Protein AF-A0A3E4WSF4-F1 (afdb_monomer_lite)

Organism: NCBI:txid39491

Sequence (122 aa):
MSDDYKTEPIDFYFEFKKSSTCSLAELVKNEHRYICNDGYIKEHSIDDLSECIVVHNRKQALKIFANINRIFDDYLSKAGLEGIEYYRQYFEISVRRDGIPQVFLSYSWTSKEYLMKEEPLL

Radius of gyration: 19.07 Å; chains: 1; bounding box: 50×47×43 Å

Foldseek 3Di:
DDPPPPFDQKKKWKWKDFQDPDDPVVVVVCWIWTQFPVRDTDTDHPVDCPRHDIDRDPVVSVVVQVVVVVVVCVVCVVVVNNPPPCVVNGIDIDIDIDTDDPVPVVDDPPDDDPDDDDDDDD

Structure (mmCIF, N/CA/C/O backbone):
data_AF-A0A3E4WSF4-F1
#
_entry.id   AF-A0A3E4WSF4-F1
#
loop_
_atom_site.group_PDB
_atom_site.id
_atom_site.type_symbol
_ato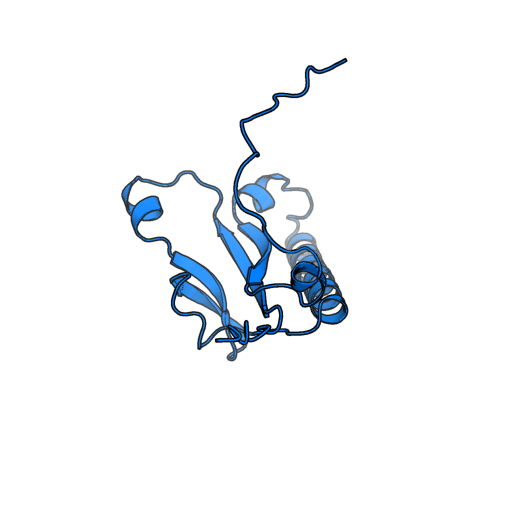m_site.label_atom_id
_atom_site.label_alt_id
_atom_site.label_comp_id
_atom_site.label_asym_id
_atom_site.label_entity_id
_atom_site.label_seq_id
_atom_site.pdbx_PDB_ins_code
_atom_site.Cartn_x
_atom_site.Cartn_y
_atom_site.Cartn_z
_atom_site.occupancy
_atom_site.B_iso_or_equiv
_atom_site.auth_seq_id
_atom_site.auth_comp_id
_atom_site.auth_asym_id
_atom_site.auth_atom_id
_atom_site.pdbx_PDB_model_num
ATOM 1 N N . MET A 1 1 ? 30.309 4.272 -28.134 1.00 38.12 1 MET A N 1
ATOM 2 C CA . MET A 1 1 ? 29.820 3.458 -27.008 1.00 38.12 1 MET A CA 1
ATOM 3 C C . MET A 1 1 ? 28.348 3.782 -26.899 1.00 38.12 1 MET A C 1
ATOM 5 O O . MET A 1 1 ? 28.029 4.931 -26.635 1.00 38.12 1 MET A O 1
ATOM 9 N N . SER A 1 2 ? 27.483 2.861 -27.320 1.00 41.62 2 SER A N 1
ATOM 10 C CA . SER A 1 2 ? 26.040 2.997 -27.140 1.00 41.62 2 SER A CA 1
ATOM 11 C C . SER A 1 2 ? 25.759 2.696 -25.677 1.00 41.62 2 SER A C 1
ATOM 13 O O . SER A 1 2 ? 25.933 1.554 -25.252 1.00 41.62 2 SER A O 1
ATOM 15 N N . ASP A 1 3 ? 25.400 3.716 -24.906 1.00 45.62 3 ASP A N 1
ATOM 16 C CA . ASP A 1 3 ? 24.782 3.482 -23.610 1.00 45.62 3 ASP A CA 1
ATOM 17 C C . ASP A 1 3 ? 23.441 2.799 -23.895 1.00 45.62 3 ASP A C 1
ATOM 19 O O . ASP A 1 3 ? 22.465 3.438 -24.291 1.00 45.62 3 ASP A O 1
ATOM 23 N N . ASP A 1 4 ? 23.423 1.469 -23.785 1.00 45.50 4 ASP A N 1
ATOM 24 C CA . ASP A 1 4 ? 22.195 0.688 -23.701 1.00 45.50 4 ASP A CA 1
ATOM 25 C C . ASP A 1 4 ? 21.513 1.095 -22.392 1.00 45.50 4 ASP A C 1
ATOM 27 O O . ASP A 1 4 ? 21.712 0.482 -21.340 1.00 45.50 4 ASP A O 1
ATOM 31 N N . TYR A 1 5 ? 20.739 2.181 -22.438 1.00 49.50 5 TYR A N 1
ATOM 32 C CA . TYR A 1 5 ? 19.831 2.545 -21.362 1.00 49.50 5 TYR A CA 1
ATOM 33 C C . TYR A 1 5 ? 18.824 1.406 -21.231 1.00 49.50 5 TYR A C 1
ATOM 35 O O . TYR A 1 5 ? 17.854 1.315 -21.987 1.00 49.50 5 TYR A O 1
ATOM 43 N N . LYS A 1 6 ? 19.091 0.487 -20.299 1.00 45.53 6 LYS A N 1
ATOM 44 C CA . LYS A 1 6 ? 18.169 -0.587 -19.952 1.00 45.53 6 LYS A CA 1
ATOM 45 C C . LYS A 1 6 ? 16.867 0.069 -19.516 1.00 45.53 6 LYS A C 1
ATOM 47 O O . LYS A 1 6 ? 16.808 0.731 -18.486 1.00 45.53 6 LYS A O 1
ATOM 52 N N . THR A 1 7 ? 15.832 -0.071 -20.336 1.00 52.31 7 THR A N 1
ATOM 53 C CA . THR A 1 7 ? 14.488 0.353 -19.963 1.00 52.31 7 THR A CA 1
ATOM 54 C C . THR A 1 7 ? 14.016 -0.563 -18.850 1.00 52.31 7 THR A C 1
ATOM 56 O O . THR A 1 7 ? 13.743 -1.739 -19.102 1.00 52.31 7 THR A O 1
ATOM 59 N N . GLU A 1 8 ? 13.954 -0.050 -17.632 1.00 58.91 8 GLU A N 1
ATOM 60 C CA . GLU A 1 8 ? 13.376 -0.795 -16.524 1.00 58.91 8 GLU A CA 1
ATOM 61 C C . GLU A 1 8 ? 11.844 -0.748 -16.622 1.00 58.91 8 GLU A C 1
ATOM 63 O O . GLU A 1 8 ? 11.276 0.276 -17.025 1.00 58.91 8 GLU A O 1
ATOM 68 N N . PRO A 1 9 ? 11.149 -1.866 -16.348 1.00 67.00 9 PRO A N 1
ATOM 69 C CA . PRO A 1 9 ? 9.695 -1.862 -16.267 1.00 67.00 9 PRO A CA 1
ATOM 70 C C . PRO A 1 9 ? 9.237 -0.845 -15.213 1.00 67.00 9 PRO A C 1
ATOM 72 O O . PRO A 1 9 ? 9.909 -0.637 -14.210 1.00 67.00 9 PRO A O 1
ATOM 75 N N . ILE A 1 10 ? 8.096 -0.190 -15.454 1.00 77.75 10 ILE A N 1
ATOM 76 C CA . ILE A 1 10 ? 7.521 0.703 -14.443 1.00 77.75 10 ILE A CA 1
ATOM 77 C C . ILE A 1 10 ? 6.905 -0.159 -13.350 1.00 77.75 10 ILE A C 1
ATOM 79 O O . ILE A 1 10 ? 5.928 -0.874 -13.605 1.00 77.75 10 ILE A O 1
ATOM 83 N N . ASP A 1 11 ? 7.424 -0.013 -12.143 1.00 84.56 11 ASP A N 1
ATOM 84 C CA . ASP A 1 11 ? 6.952 -0.722 -10.969 1.00 84.56 11 ASP A CA 1
ATOM 85 C C . ASP A 1 11 ? 5.921 0.116 -10.228 1.00 84.56 11 ASP A C 1
ATOM 87 O O . ASP A 1 11 ? 6.107 1.313 -9.995 1.00 84.56 11 ASP A O 1
ATOM 91 N N . PHE A 1 12 ? 4.798 -0.511 -9.888 1.00 85.19 12 PHE A N 1
ATOM 92 C CA . PHE A 1 12 ? 3.721 0.113 -9.138 1.00 85.19 12 PHE A CA 1
ATOM 93 C C . PHE A 1 12 ? 3.617 -0.517 -7.747 1.00 85.19 12 PHE A C 1
ATOM 95 O O . PHE A 1 12 ? 3.357 -1.718 -7.634 1.00 85.19 12 PHE A O 1
ATOM 102 N N . TYR A 1 13 ? 3.746 0.320 -6.714 1.00 87.38 13 TYR A N 1
ATOM 103 C CA . TYR A 1 13 ? 3.632 -0.049 -5.299 1.00 87.38 13 TYR A CA 1
ATOM 104 C C . TYR A 1 13 ? 2.435 0.658 -4.655 1.00 87.38 13 TYR A C 1
ATOM 106 O O . TYR A 1 13 ? 2.090 1.777 -5.045 1.00 87.38 13 TYR A O 1
ATOM 114 N N . PHE A 1 14 ? 1.816 0.029 -3.654 1.00 87.12 14 PHE A N 1
ATOM 115 C CA . PHE A 1 14 ? 0.696 0.602 -2.899 1.00 87.12 14 PHE A CA 1
ATOM 116 C C . PHE A 1 14 ? 1.186 1.093 -1.544 1.00 87.12 14 PHE A C 1
ATOM 118 O O . PHE A 1 14 ? 1.523 0.289 -0.678 1.00 87.12 14 PHE A O 1
ATOM 125 N N . GLU A 1 15 ? 1.231 2.409 -1.391 1.00 86.19 15 GLU A N 1
ATOM 126 C CA . GLU A 1 15 ? 1.811 3.103 -0.245 1.00 86.19 15 GLU A CA 1
ATOM 127 C C . GLU A 1 15 ? 0.708 3.707 0.631 1.00 86.19 15 GLU A C 1
ATOM 129 O O . GLU A 1 15 ? -0.227 4.310 0.106 1.00 86.19 15 GLU A O 1
ATOM 134 N N . PHE A 1 16 ? 0.841 3.590 1.952 1.00 83.56 16 PHE A N 1
ATOM 135 C CA . PHE A 1 16 ? -0.022 4.194 2.964 1.00 83.56 16 PHE A CA 1
ATOM 136 C C . PHE A 1 16 ? 0.727 5.327 3.667 1.00 83.56 16 PHE A C 1
ATOM 138 O O . PHE A 1 16 ? 1.578 5.095 4.527 1.00 83.56 16 PHE A O 1
ATOM 145 N N . LYS A 1 17 ? 0.382 6.567 3.332 1.00 74.31 17 LYS A N 1
ATOM 146 C CA . LYS A 1 17 ? 0.987 7.762 3.922 1.00 74.31 17 LYS A CA 1
ATOM 147 C C . LYS A 1 17 ? 0.270 8.140 5.201 1.00 74.31 17 LYS A C 1
ATOM 149 O O . LYS A 1 17 ? -0.929 8.387 5.175 1.00 74.31 17 LYS A O 1
ATOM 154 N N . LYS A 1 18 ? 0.999 8.246 6.308 1.00 69.12 18 LYS A N 1
ATOM 155 C CA . LYS A 1 18 ? 0.497 8.877 7.537 1.00 69.12 18 LYS A CA 1
ATOM 156 C C . LYS A 1 18 ? 0.367 10.384 7.282 1.00 69.12 18 LYS A C 1
ATOM 158 O O . LYS A 1 18 ? 1.289 10.960 6.704 1.00 69.12 18 LYS A O 1
ATOM 163 N N . SER A 1 19 ? -0.722 11.044 7.698 1.00 59.09 19 SER A N 1
ATOM 164 C CA . SER A 1 19 ? -0.708 12.514 7.631 1.00 59.09 19 SER A CA 1
ATOM 165 C C . SER A 1 19 ? 0.285 13.068 8.647 1.00 59.09 19 SER A C 1
ATOM 167 O O . SER A 1 19 ? 0.441 12.574 9.769 1.00 59.09 19 SER A O 1
ATOM 169 N N . SER A 1 20 ? 1.026 14.066 8.194 1.00 56.09 20 SER A N 1
ATOM 170 C CA . SER A 1 20 ? 2.167 14.624 8.889 1.00 56.09 20 SER A CA 1
ATOM 171 C C . SER A 1 20 ? 1.725 15.553 10.020 1.00 56.09 20 SER A C 1
ATOM 173 O O . SER A 1 20 ? 1.508 16.742 9.808 1.00 56.09 20 SER A O 1
ATOM 175 N N . THR A 1 21 ? 1.710 15.038 11.247 1.00 56.25 21 THR A N 1
ATOM 176 C CA . THR A 1 21 ? 2.061 15.828 12.445 1.00 56.25 21 THR A CA 1
ATOM 177 C C . THR A 1 21 ? 3.514 15.564 12.866 1.00 56.25 21 THR A C 1
ATOM 179 O O . THR A 1 21 ? 3.862 15.689 14.038 1.00 56.25 21 THR A O 1
ATOM 182 N N . CYS A 1 22 ? 4.344 15.097 11.929 1.00 56.81 22 CYS A N 1
ATOM 183 C CA . CYS A 1 22 ? 5.552 14.342 12.228 1.00 56.81 22 CYS A CA 1
ATOM 184 C C . CYS A 1 22 ? 6.686 15.176 12.828 1.00 56.81 22 CYS A C 1
ATOM 186 O O . CYS A 1 22 ? 7.010 16.270 12.368 1.00 56.81 22 CYS A O 1
ATOM 188 N N . SER A 1 23 ? 7.325 14.600 13.845 1.00 59.62 23 SER A N 1
ATOM 189 C CA . SER A 1 23 ? 8.575 15.112 14.409 1.00 59.62 23 SER A CA 1
ATOM 190 C C . SER A 1 23 ? 9.715 15.019 13.386 1.00 59.62 23 SER A C 1
ATOM 192 O O . SER A 1 23 ? 9.687 14.174 12.489 1.00 59.62 23 SER A O 1
ATOM 194 N N . LEU A 1 24 ? 10.766 15.832 13.550 1.00 62.47 24 LEU A N 1
ATOM 195 C CA . LEU A 1 24 ? 11.957 15.797 12.687 1.00 62.47 24 LEU A CA 1
ATOM 196 C C . LEU A 1 24 ? 12.554 14.378 12.570 1.00 62.47 24 LEU A C 1
ATOM 198 O O . LEU A 1 24 ? 13.056 14.001 11.520 1.00 62.47 24 LEU A O 1
ATOM 202 N N . ALA A 1 25 ? 12.454 13.570 13.630 1.00 64.31 25 ALA A N 1
ATOM 203 C CA . ALA A 1 25 ? 12.937 12.192 13.650 1.00 64.31 25 ALA A CA 1
ATOM 204 C C . ALA A 1 25 ? 12.133 11.250 12.736 1.00 64.31 25 ALA A C 1
ATOM 206 O O . ALA A 1 25 ? 12.718 10.369 12.115 1.00 64.31 25 ALA A O 1
ATOM 207 N N . GLU A 1 26 ? 10.814 11.430 12.622 1.00 61.00 26 GLU A N 1
ATOM 208 C CA . GLU A 1 26 ? 9.980 10.649 11.694 1.00 61.00 26 GLU A CA 1
ATOM 209 C C . GLU A 1 26 ? 10.249 11.044 10.233 1.00 61.00 26 GLU A C 1
ATOM 211 O O . GLU A 1 26 ? 10.251 10.180 9.363 1.00 61.00 26 GLU A O 1
ATOM 216 N N . LEU A 1 27 ? 10.566 12.318 9.967 1.00 62.09 27 LEU A N 1
ATOM 217 C CA . LEU A 1 27 ? 10.984 12.771 8.632 1.00 62.09 27 LEU A CA 1
ATOM 218 C C . LEU A 1 27 ? 12.337 12.178 8.208 1.00 62.09 27 LEU A C 1
ATOM 220 O O . LEU A 1 27 ? 12.534 11.875 7.036 1.00 62.09 27 LEU A O 1
ATOM 224 N N . VAL A 1 28 ? 13.261 11.994 9.156 1.00 64.38 28 VAL A N 1
ATOM 225 C CA . VAL A 1 28 ? 14.600 11.434 8.896 1.00 64.38 28 VAL A CA 1
ATOM 226 C C . VAL A 1 28 ? 14.560 9.924 8.651 1.00 64.38 28 VAL A C 1
ATOM 228 O O . VAL A 1 28 ? 15.402 9.415 7.916 1.00 64.38 28 VAL A O 1
ATOM 231 N N 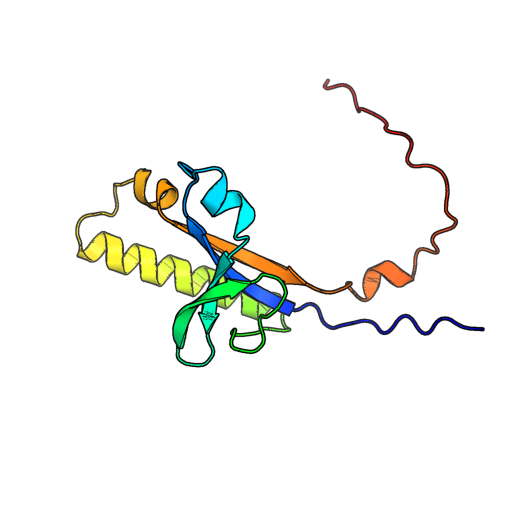. LYS A 1 29 ? 13.591 9.203 9.229 1.00 66.50 29 LYS A N 1
ATOM 232 C CA . LYS A 1 29 ? 13.480 7.747 9.055 1.00 66.50 29 LYS A CA 1
ATOM 233 C C . LYS A 1 29 ? 13.130 7.330 7.626 1.00 66.50 29 LYS A C 1
ATOM 235 O O . LYS A 1 29 ? 13.523 6.243 7.233 1.00 66.50 29 LYS A O 1
ATOM 240 N N . ASN A 1 30 ? 12.445 8.181 6.852 1.00 67.25 30 ASN A N 1
ATOM 241 C CA . ASN A 1 30 ? 12.053 7.915 5.456 1.00 67.25 30 ASN A CA 1
ATOM 242 C C . ASN A 1 30 ? 11.422 6.517 5.242 1.00 67.25 30 ASN A C 1
ATOM 244 O O . ASN A 1 30 ? 11.566 5.904 4.184 1.00 67.25 30 ASN A O 1
ATOM 248 N N . GLU A 1 31 ? 10.747 6.006 6.272 1.00 74.31 31 GLU A N 1
ATOM 249 C CA . GLU A 1 31 ? 10.054 4.723 6.263 1.00 74.31 31 GLU A CA 1
ATOM 250 C C . GLU A 1 31 ? 8.615 4.954 5.806 1.00 74.31 31 GLU A C 1
ATOM 252 O O . GLU A 1 31 ? 7.898 5.815 6.325 1.00 74.31 31 GLU A O 1
ATOM 257 N N . HIS A 1 32 ? 8.198 4.172 4.820 1.00 83.44 32 HIS A N 1
ATOM 258 C CA . HIS A 1 32 ? 6.876 4.235 4.212 1.00 83.44 32 HIS A CA 1
ATOM 259 C C . HIS A 1 32 ? 6.169 2.905 4.436 1.00 83.44 32 HIS A C 1
ATOM 261 O O . HIS A 1 32 ? 6.807 1.863 4.576 1.00 83.44 32 HIS A O 1
ATOM 267 N N . ARG A 1 33 ? 4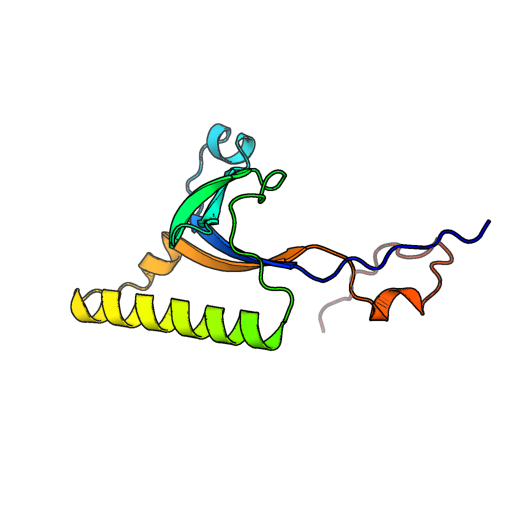.838 2.922 4.489 1.00 88.06 33 ARG A N 1
ATOM 268 C CA . ARG A 1 33 ? 4.054 1.701 4.699 1.00 88.06 33 ARG A CA 1
ATOM 269 C C . ARG A 1 33 ? 3.566 1.158 3.373 1.00 88.06 33 ARG A C 1
ATOM 271 O O . ARG A 1 33 ? 2.879 1.874 2.653 1.00 88.06 33 ARG A O 1
ATOM 278 N N . TYR A 1 34 ? 3.849 -0.102 3.084 1.00 90.06 34 TYR A N 1
ATOM 279 C CA . TYR A 1 34 ? 3.471 -0.743 1.826 1.00 90.06 34 TYR A CA 1
ATOM 280 C C . TYR A 1 34 ? 2.710 -2.039 2.057 1.00 90.06 34 TYR A C 1
ATOM 282 O O . TYR A 1 34 ? 2.825 -2.646 3.120 1.00 90.06 34 TYR A O 1
ATOM 290 N N . ILE A 1 35 ? 1.948 -2.474 1.050 1.00 91.06 35 ILE A N 1
ATOM 291 C CA . ILE A 1 35 ? 1.413 -3.842 1.011 1.00 91.06 35 ILE A CA 1
ATOM 292 C C . ILE A 1 35 ? 2.537 -4.804 0.620 1.00 91.06 35 ILE A C 1
ATOM 294 O O . ILE A 1 35 ? 3.103 -4.690 -0.470 1.00 91.06 35 ILE A O 1
ATOM 298 N N . CYS A 1 36 ? 2.814 -5.771 1.488 1.00 92.81 36 CYS A N 1
ATOM 299 C CA . CYS A 1 36 ? 3.832 -6.797 1.301 1.00 92.81 36 CYS A CA 1
ATOM 300 C C . CYS A 1 36 ? 3.259 -8.081 0.696 1.00 92.81 36 CYS A C 1
ATOM 302 O O . CYS A 1 36 ? 2.048 -8.311 0.687 1.00 92.81 36 CYS A O 1
ATOM 304 N N . ASN A 1 37 ? 4.140 -8.935 0.175 1.00 92.56 37 ASN A N 1
ATOM 305 C CA . ASN A 1 37 ? 3.784 -10.183 -0.510 1.00 92.56 37 ASN A CA 1
ATOM 306 C C . ASN A 1 37 ? 3.037 -11.194 0.380 1.00 92.56 37 ASN A C 1
ATOM 308 O O . ASN A 1 37 ? 2.366 -12.089 -0.129 1.00 92.56 37 ASN A O 1
ATOM 312 N N . ASP A 1 38 ? 3.120 -11.042 1.701 1.00 93.19 38 ASP A N 1
ATOM 313 C CA . ASP A 1 38 ? 2.355 -11.818 2.680 1.00 93.19 38 ASP A CA 1
ATOM 314 C C . ASP A 1 38 ? 0.945 -11.255 2.952 1.00 93.19 38 ASP A C 1
ATOM 316 O O . ASP A 1 38 ? 0.197 -11.813 3.753 1.00 93.19 38 ASP A O 1
ATOM 320 N N . GLY A 1 39 ? 0.565 -10.171 2.272 1.00 87.75 39 GLY A N 1
ATOM 321 C CA . GLY A 1 39 ? -0.737 -9.520 2.384 1.00 87.75 39 GLY A CA 1
ATOM 322 C C . GLY A 1 39 ? -0.854 -8.521 3.536 1.00 87.75 39 GLY A C 1
ATOM 323 O O . GLY A 1 39 ? -1.915 -7.912 3.689 1.00 87.75 39 GLY A O 1
ATOM 324 N N . TYR A 1 40 ? 0.202 -8.321 4.330 1.00 90.62 40 TYR A N 1
ATOM 325 C CA . TYR A 1 40 ? 0.208 -7.356 5.428 1.00 90.62 40 TYR A CA 1
ATOM 326 C C . TYR A 1 40 ? 0.740 -5.989 4.989 1.00 90.62 40 TYR A C 1
ATOM 328 O O . TYR A 1 40 ? 1.462 -5.866 4.003 1.00 90.62 40 TYR A O 1
ATOM 336 N N . ILE A 1 41 ? 0.380 -4.948 5.745 1.00 89.62 41 ILE A N 1
ATOM 337 C CA . ILE A 1 41 ? 0.945 -3.605 5.586 1.00 89.62 41 ILE A CA 1
ATOM 338 C C . ILE A 1 41 ? 2.133 -3.473 6.541 1.00 89.62 41 ILE A C 1
ATOM 340 O O . ILE A 1 41 ? 1.944 -3.609 7.753 1.00 89.62 41 ILE A O 1
ATOM 344 N N . LYS A 1 42 ? 3.333 -3.197 6.022 1.00 90.88 42 LYS A N 1
ATOM 345 C CA . LYS A 1 42 ? 4.566 -3.069 6.822 1.00 90.88 42 LYS A CA 1
ATOM 346 C C . LYS A 1 42 ? 5.360 -1.822 6.457 1.00 90.88 42 LYS A C 1
ATOM 348 O O . LYS A 1 42 ? 5.209 -1.286 5.362 1.00 90.88 42 LYS A O 1
ATOM 353 N N . GLU A 1 43 ? 6.189 -1.367 7.392 1.00 90.12 43 GLU A N 1
ATOM 354 C CA . GLU A 1 43 ? 7.126 -0.260 7.188 1.00 90.12 43 GLU A CA 1
ATOM 355 C C . GLU A 1 43 ? 8.374 -0.764 6.457 1.00 90.12 43 GLU A C 1
ATOM 357 O O . GLU A 1 43 ? 8.999 -1.729 6.888 1.00 90.12 43 GLU A O 1
ATOM 362 N N . HIS A 1 44 ? 8.720 -0.107 5.353 1.00 88.25 44 HIS A N 1
ATOM 363 C CA . HIS A 1 44 ? 9.937 -0.349 4.587 1.00 88.25 44 HIS A CA 1
ATOM 364 C C . HIS A 1 44 ? 10.594 0.980 4.213 1.00 88.25 44 HIS A C 1
ATOM 366 O O . HIS A 1 44 ? 9.919 1.992 3.991 1.00 88.25 44 HIS A O 1
ATOM 372 N N . SER A 1 45 ? 11.924 0.963 4.106 1.00 85.75 45 SER A N 1
ATOM 373 C CA . SER A 1 45 ? 12.644 2.047 3.444 1.00 85.75 45 SER A CA 1
ATOM 374 C C . SER A 1 45 ? 12.218 2.121 1.979 1.00 85.75 45 SER A C 1
ATOM 376 O O . SER A 1 45 ? 11.929 1.112 1.341 1.00 85.75 45 SER A O 1
ATOM 378 N N . ILE A 1 46 ? 12.243 3.329 1.428 1.00 82.56 46 ILE A N 1
ATOM 379 C CA . ILE A 1 46 ? 12.082 3.577 -0.006 1.00 82.56 46 ILE A CA 1
ATOM 380 C C . ILE A 1 46 ? 13.109 2.811 -0.861 1.00 82.56 46 ILE A C 1
ATOM 382 O O . ILE A 1 46 ? 12.837 2.533 -2.024 1.00 82.56 46 ILE A O 1
ATOM 386 N N . ASP A 1 47 ? 14.267 2.491 -0.273 1.00 83.94 47 ASP A N 1
ATOM 387 C CA . ASP A 1 47 ? 15.408 1.861 -0.940 1.00 83.94 47 ASP A CA 1
ATOM 388 C C . ASP A 1 47 ? 15.358 0.322 -0.893 1.00 83.94 47 ASP A C 1
ATOM 390 O O . ASP A 1 47 ? 16.136 -0.336 -1.580 1.00 83.94 47 ASP A O 1
ATOM 394 N N . ASP A 1 48 ? 14.466 -0.268 -0.087 1.00 87.88 48 ASP A N 1
ATOM 395 C CA . ASP A 1 48 ? 14.306 -1.723 0.028 1.00 87.88 48 ASP A CA 1
ATOM 396 C C . ASP A 1 48 ? 12.827 -2.117 0.028 1.00 87.88 48 ASP A C 1
ATOM 398 O O . ASP A 1 48 ? 12.172 -2.226 1.066 1.00 87.88 48 ASP A O 1
ATOM 402 N N . LEU A 1 49 ? 12.314 -2.351 -1.181 1.00 88.56 49 LEU A N 1
ATOM 403 C CA . LEU A 1 49 ? 10.938 -2.778 -1.438 1.00 88.56 49 LEU A CA 1
ATOM 404 C C . LEU A 1 49 ? 10.858 -4.259 -1.836 1.00 88.56 49 LEU A C 1
ATOM 406 O O . LEU A 1 49 ? 9.864 -4.691 -2.417 1.00 88.56 49 LEU A O 1
ATOM 410 N N . SER A 1 50 ? 11.890 -5.051 -1.532 1.00 89.88 50 SER A N 1
ATOM 411 C CA . SER A 1 50 ? 12.003 -6.454 -1.958 1.00 89.88 50 SER A CA 1
ATOM 412 C C . SER A 1 50 ? 10.861 -7.349 -1.452 1.00 89.88 50 SER A C 1
ATOM 414 O O . SER A 1 50 ? 10.454 -8.294 -2.130 1.00 89.88 50 SER A O 1
ATOM 416 N N . GLU A 1 51 ? 10.293 -7.027 -0.289 1.00 93.06 51 GLU A N 1
ATOM 417 C CA . GLU A 1 51 ? 9.141 -7.733 0.283 1.00 93.06 51 GLU A CA 1
ATOM 418 C C . GLU A 1 51 ? 7.782 -7.170 -0.168 1.00 93.06 51 GLU A C 1
ATOM 420 O O . GLU A 1 51 ? 6.739 -7.742 0.167 1.00 93.06 51 GLU A O 1
ATOM 425 N N . CYS A 1 52 ? 7.763 -6.067 -0.922 1.00 92.31 52 CYS A N 1
ATOM 426 C CA . CYS A 1 52 ? 6.541 -5.384 -1.336 1.00 92.31 52 CYS A CA 1
ATOM 427 C C . CYS A 1 52 ? 5.886 -6.052 -2.551 1.00 92.31 52 CYS A C 1
ATOM 429 O O . CYS A 1 52 ? 6.554 -6.630 -3.410 1.00 92.31 52 CYS A O 1
ATOM 431 N N . ILE A 1 53 ? 4.558 -5.934 -2.654 1.00 90.88 53 ILE A N 1
ATOM 432 C CA . ILE A 1 53 ? 3.845 -6.316 -3.875 1.00 90.88 53 ILE A CA 1
ATOM 433 C C . ILE A 1 53 ? 4.225 -5.339 -4.984 1.00 90.88 53 ILE A C 1
ATOM 435 O O . ILE A 1 53 ? 3.977 -4.136 -4.870 1.00 90.88 53 ILE A O 1
ATOM 439 N N . VAL A 1 54 ? 4.739 -5.884 -6.086 1.00 90.75 54 VAL A N 1
ATOM 440 C CA . VAL A 1 54 ? 5.070 -5.129 -7.295 1.00 90.75 54 VAL A CA 1
ATOM 441 C C . VAL A 1 54 ? 4.104 -5.489 -8.412 1.00 90.75 54 VAL A C 1
ATOM 443 O O . VAL A 1 54 ? 3.890 -6.658 -8.736 1.00 90.75 54 VAL A O 1
ATOM 446 N N . VAL A 1 55 ? 3.502 -4.473 -9.024 1.00 89.81 55 VAL A N 1
ATOM 447 C CA . VAL A 1 55 ? 2.661 -4.637 -10.212 1.00 89.81 55 VAL A CA 1
ATOM 448 C C . VAL A 1 55 ? 3.350 -3.943 -11.374 1.00 89.81 55 VAL A C 1
ATOM 450 O O . VAL A 1 55 ? 3.588 -2.752 -11.293 1.00 89.81 55 VAL A O 1
ATOM 453 N N . HIS A 1 56 ? 3.607 -4.642 -12.481 1.00 88.00 56 HIS A N 1
ATOM 454 C CA . HIS A 1 56 ? 4.293 -4.057 -13.651 1.00 88.00 56 HIS A CA 1
ATOM 455 C C . HIS A 1 56 ? 3.330 -3.539 -14.739 1.00 88.00 56 HIS A C 1
ATOM 457 O O . HIS A 1 56 ? 3.736 -3.017 -15.777 1.00 88.00 56 HIS A O 1
ATOM 463 N N . ASN A 1 57 ? 2.016 -3.707 -14.548 1.00 86.94 57 ASN A N 1
ATOM 464 C CA . ASN A 1 57 ? 0.995 -3.265 -15.497 1.00 86.94 57 ASN A CA 1
ATOM 465 C C . ASN A 1 57 ? 0.157 -2.122 -14.916 1.00 86.94 57 ASN A C 1
ATOM 467 O O . ASN A 1 57 ? -0.640 -2.324 -14.001 1.00 86.94 57 ASN A O 1
ATOM 471 N N . ARG A 1 58 ? 0.241 -0.938 -15.534 1.00 84.81 58 ARG A N 1
ATOM 472 C CA . ARG A 1 58 ? -0.493 0.263 -15.101 1.00 84.81 58 ARG A CA 1
ATOM 473 C C . ARG A 1 58 ? -2.001 0.042 -14.946 1.00 84.81 58 ARG A C 1
ATOM 475 O O . ARG A 1 58 ? -2.593 0.502 -13.974 1.00 84.81 58 ARG A O 1
ATOM 482 N N . LYS A 1 59 ? -2.651 -0.616 -15.912 1.00 89.56 59 LYS A N 1
ATOM 483 C CA . LYS A 1 59 ? -4.112 -0.810 -15.889 1.00 89.56 59 LYS A CA 1
ATOM 484 C C . LYS A 1 59 ? -4.520 -1.730 -14.741 1.00 89.56 59 LYS A C 1
ATOM 486 O O . LYS A 1 59 ? -5.536 -1.482 -14.096 1.00 89.56 59 LYS A O 1
ATOM 491 N N . GLN A 1 60 ? -3.720 -2.760 -14.470 1.00 88.94 60 GLN A N 1
ATOM 492 C CA . GLN A 1 60 ? -3.922 -3.625 -13.311 1.00 88.94 60 GLN A CA 1
ATOM 493 C C . GLN A 1 60 ? -3.672 -2.870 -12.004 1.00 88.94 60 GLN A C 1
ATOM 495 O O . GLN A 1 60 ? -4.520 -2.941 -11.120 1.00 88.94 60 GLN A O 1
ATOM 500 N N . ALA A 1 61 ? -2.600 -2.077 -11.912 1.00 88.44 61 ALA A N 1
ATOM 501 C CA . ALA A 1 61 ? -2.298 -1.276 -10.728 1.00 88.44 61 ALA A CA 1
ATOM 502 C C . ALA A 1 61 ? -3.446 -0.316 -10.373 1.00 88.44 61 ALA A C 1
ATOM 504 O O . ALA A 1 61 ? -3.890 -0.277 -9.230 1.00 88.44 61 ALA A O 1
ATOM 505 N N . LEU A 1 62 ? -4.012 0.385 -11.365 1.00 87.88 62 LEU A N 1
ATOM 506 C CA . LEU A 1 62 ? -5.173 1.262 -11.164 1.00 87.88 62 LEU A CA 1
ATOM 507 C C . LEU A 1 62 ? -6.430 0.497 -10.727 1.00 87.88 62 LEU A C 1
ATOM 509 O O . LEU A 1 62 ? -7.191 0.983 -9.892 1.00 87.88 62 LEU A O 1
ATOM 513 N N . LYS A 1 63 ? -6.653 -0.708 -11.265 1.00 92.88 63 LYS A N 1
ATOM 514 C CA . LYS A 1 63 ? -7.780 -1.556 -10.857 1.00 92.88 63 LYS A CA 1
ATOM 515 C C . LYS A 1 63 ? -7.625 -2.036 -9.412 1.00 92.88 63 LYS A C 1
ATOM 517 O O . LYS A 1 63 ? -8.596 -2.017 -8.662 1.00 92.88 63 LYS A O 1
ATOM 522 N N . ILE A 1 64 ? -6.418 -2.444 -9.023 1.00 90.75 64 ILE A N 1
ATOM 523 C CA . ILE A 1 64 ? -6.102 -2.840 -7.647 1.00 90.75 64 ILE A CA 1
ATOM 524 C C . ILE A 1 64 ? -6.272 -1.640 -6.714 1.00 90.75 64 ILE A C 1
ATOM 526 O O . ILE A 1 64 ? -6.953 -1.760 -5.703 1.00 90.75 64 ILE A O 1
ATOM 530 N N . PHE A 1 65 ? -5.767 -0.465 -7.096 1.00 88.94 65 PHE A N 1
ATOM 531 C CA . PHE A 1 65 ? -5.928 0.766 -6.326 1.00 88.94 65 PHE A CA 1
ATOM 532 C C . PHE A 1 65 ? -7.399 1.103 -6.054 1.00 88.94 65 PHE A C 1
ATOM 534 O O . PHE A 1 65 ? -7.785 1.343 -4.910 1.00 88.94 65 PHE A O 1
ATOM 541 N N . ALA A 1 66 ? -8.246 1.073 -7.087 1.00 90.06 66 ALA A N 1
ATOM 542 C CA . ALA A 1 66 ? -9.680 1.312 -6.933 1.00 90.06 66 ALA A CA 1
ATOM 543 C C . ALA A 1 66 ? -10.345 0.265 -6.022 1.00 90.06 66 ALA A C 1
ATOM 545 O O . ALA A 1 66 ? -11.187 0.606 -5.193 1.00 90.06 66 ALA A O 1
ATOM 546 N N . ASN A 1 67 ? -9.941 -1.005 -6.138 1.00 92.31 67 ASN A N 1
ATOM 547 C CA . ASN A 1 67 ? -10.451 -2.074 -5.283 1.00 92.31 67 ASN A CA 1
ATOM 548 C C . ASN A 1 67 ? -10.054 -1.892 -3.814 1.00 92.31 67 ASN A C 1
ATOM 550 O O . ASN A 1 67 ? -10.898 -2.111 -2.949 1.00 92.31 67 ASN A O 1
ATOM 554 N N . ILE A 1 68 ? -8.808 -1.496 -3.536 1.00 88.44 68 ILE A N 1
ATOM 555 C CA . ILE A 1 68 ? -8.340 -1.214 -2.174 1.00 88.44 68 ILE A CA 1
ATOM 556 C C . ILE A 1 68 ? -9.184 -0.090 -1.568 1.00 88.44 68 ILE A C 1
ATOM 558 O O . ILE A 1 68 ? -9.752 -0.282 -0.499 1.00 88.44 68 ILE A O 1
ATOM 562 N N . ASN A 1 69 ? -9.339 1.039 -2.271 1.00 86.12 69 ASN A N 1
ATOM 563 C CA . ASN A 1 69 ? -10.164 2.153 -1.787 1.00 86.12 69 ASN A CA 1
ATOM 564 C C . ASN A 1 69 ? -11.598 1.703 -1.473 1.00 86.12 69 ASN A C 1
ATOM 566 O O . ASN A 1 69 ? -12.092 1.957 -0.382 1.00 86.12 69 ASN A O 1
ATOM 570 N N . ARG A 1 70 ? -12.220 0.924 -2.368 1.00 90.44 70 ARG A N 1
ATOM 571 C CA . ARG A 1 70 ? -13.565 0.376 -2.141 1.00 90.44 70 ARG A CA 1
ATOM 572 C C . ARG A 1 70 ? -13.652 -0.498 -0.884 1.00 90.44 70 ARG A C 1
ATOM 574 O O . ARG A 1 70 ? -14.666 -0.465 -0.198 1.00 90.44 70 ARG A O 1
ATOM 581 N N . ILE A 1 71 ? -12.631 -1.313 -0.606 1.00 89.56 71 ILE A N 1
ATOM 582 C CA . ILE A 1 71 ? -12.585 -2.149 0.605 1.00 89.56 71 ILE A CA 1
ATOM 583 C C . ILE A 1 71 ? -12.526 -1.264 1.852 1.00 89.56 71 ILE A C 1
ATOM 585 O O . ILE A 1 71 ? -13.267 -1.508 2.800 1.00 89.56 71 ILE A O 1
ATOM 589 N N . PHE A 1 72 ? -11.688 -0.227 1.848 1.00 84.88 72 PHE A N 1
ATOM 590 C CA . PHE A 1 72 ? -11.614 0.719 2.961 1.00 84.88 72 PHE A CA 1
ATOM 591 C C . PHE A 1 72 ? -12.930 1.469 3.172 1.00 84.88 72 PHE A C 1
ATOM 593 O O . PHE A 1 72 ? -13.389 1.553 4.307 1.00 84.88 72 PHE A O 1
ATOM 600 N N . ASP A 1 73 ? -13.566 1.943 2.101 1.00 84.50 73 ASP A N 1
ATOM 601 C CA . ASP A 1 73 ? -14.863 2.620 2.185 1.00 84.50 73 ASP A CA 1
ATOM 602 C C . ASP A 1 73 ? -15.943 1.695 2.783 1.00 84.50 73 ASP A C 1
ATOM 604 O O . ASP A 1 73 ? -16.705 2.114 3.653 1.00 84.50 73 ASP A O 1
ATOM 608 N N . ASP A 1 74 ? -15.971 0.415 2.391 1.00 89.88 74 ASP A N 1
ATOM 609 C CA . ASP A 1 74 ? -16.880 -0.595 2.958 1.00 89.88 74 ASP A CA 1
ATOM 610 C C . ASP A 1 74 ? -16.601 -0.859 4.449 1.00 89.88 74 ASP A C 1
ATOM 612 O O . ASP A 1 74 ? -17.533 -0.911 5.254 1.00 89.88 74 ASP A O 1
ATOM 616 N N . TYR A 1 75 ? -15.328 -0.972 4.848 1.00 87.94 75 TYR A N 1
ATOM 617 C CA . TYR A 1 75 ? -14.948 -1.104 6.259 1.00 87.94 75 TYR A CA 1
ATOM 618 C C . TYR A 1 75 ? -15.377 0.110 7.089 1.00 87.94 75 TYR A C 1
ATOM 620 O O . TYR A 1 75 ? -15.921 -0.056 8.182 1.00 87.94 75 TYR A O 1
ATOM 628 N N . LEU A 1 76 ? -15.149 1.319 6.574 1.00 84.44 76 LEU A N 1
ATOM 629 C CA . LEU A 1 76 ? -15.524 2.561 7.245 1.00 84.44 76 LEU A CA 1
ATOM 630 C C . LEU A 1 76 ? -17.040 2.684 7.371 1.00 84.44 76 LEU A C 1
ATOM 632 O O . LEU A 1 76 ? -17.527 3.008 8.452 1.00 84.44 76 LEU A O 1
ATOM 636 N N . SER A 1 77 ? -17.789 2.364 6.315 1.00 87.50 77 SER A N 1
ATOM 637 C CA . SER A 1 77 ? -19.252 2.396 6.349 1.00 87.50 77 SER A CA 1
ATOM 638 C C . SER A 1 77 ? -19.825 1.401 7.357 1.00 87.50 77 SER A C 1
ATOM 640 O O . SER A 1 77 ? -20.624 1.769 8.216 1.00 87.50 77 SER A O 1
ATOM 642 N N . LYS A 1 78 ? -19.327 0.159 7.368 1.00 90.75 78 LYS A N 1
ATOM 643 C CA . LYS A 1 78 ? -19.732 -0.852 8.361 1.00 90.75 78 LYS A CA 1
ATOM 644 C C . LYS A 1 78 ? -19.434 -0.443 9.801 1.00 90.75 78 LYS A C 1
ATOM 646 O O . LYS A 1 78 ? -20.150 -0.858 10.708 1.00 90.75 78 LYS A O 1
ATOM 651 N N . ALA A 1 79 ? -18.389 0.352 10.015 1.00 87.69 79 ALA A N 1
ATOM 652 C CA . ALA A 1 79 ? -18.040 0.899 11.322 1.00 87.69 79 ALA A CA 1
ATOM 653 C C . ALA A 1 79 ? -18.808 2.191 11.678 1.00 87.69 79 ALA A C 1
ATOM 655 O O . ALA A 1 79 ? -18.617 2.716 12.773 1.00 87.69 79 ALA A O 1
ATOM 656 N N . GLY A 1 80 ? -19.656 2.717 10.783 1.00 87.06 80 GLY A N 1
ATOM 657 C CA . GLY A 1 80 ? -20.354 3.994 10.965 1.00 87.06 80 GLY A CA 1
ATOM 658 C C . GLY A 1 80 ? -19.436 5.220 10.864 1.00 87.06 80 GLY A C 1
ATOM 659 O O . GLY A 1 80 ? -19.740 6.268 11.429 1.00 87.06 80 GLY A O 1
ATOM 660 N N . LEU A 1 81 ? -18.294 5.089 10.182 1.00 82.44 81 LEU A N 1
ATOM 661 C CA . LEU A 1 81 ? -17.239 6.106 10.062 1.00 82.44 81 LEU A CA 1
ATOM 662 C C . LEU A 1 81 ? -17.176 6.753 8.665 1.00 82.44 81 LEU A C 1
ATOM 664 O O . LEU A 1 81 ? -16.262 7.523 8.383 1.00 82.44 81 LEU A O 1
ATOM 668 N N . GLU A 1 82 ? -18.138 6.461 7.790 1.00 76.44 82 GLU A N 1
ATOM 669 C CA . GLU A 1 82 ? -18.217 6.956 6.402 1.00 76.44 82 GLU A CA 1
ATOM 670 C C . GLU A 1 82 ? -18.178 8.487 6.254 1.00 76.44 82 GLU A C 1
ATOM 672 O O . GLU A 1 82 ? -17.685 8.992 5.249 1.00 76.44 82 GLU A O 1
ATOM 677 N N . GLY A 1 83 ? -18.654 9.231 7.258 1.00 68.69 83 GLY A N 1
ATOM 678 C CA . GLY A 1 83 ? -18.660 10.699 7.265 1.00 68.69 83 GLY A CA 1
ATOM 679 C C . GLY A 1 83 ? -17.401 11.351 7.844 1.00 68.69 83 GLY A C 1
ATOM 680 O O . GLY A 1 83 ? -17.334 12.577 7.925 1.00 68.69 83 GLY A O 1
ATOM 681 N N . ILE A 1 84 ? -16.410 10.572 8.292 1.00 68.62 84 ILE A N 1
ATOM 682 C CA . ILE A 1 84 ? -15.194 11.126 8.896 1.00 68.62 84 ILE A CA 1
ATOM 683 C C . ILE A 1 84 ? -14.243 11.581 7.786 1.00 68.62 84 ILE A C 1
ATOM 685 O O . ILE A 1 84 ? -13.322 10.865 7.422 1.00 68.62 84 ILE A O 1
ATOM 689 N N . GLU A 1 85 ? -14.382 12.808 7.286 1.00 61.34 85 GLU A N 1
ATOM 690 C CA . GLU A 1 85 ? -13.417 13.377 6.319 1.00 61.34 85 GLU A CA 1
ATOM 691 C C . GLU A 1 85 ? -11.959 13.322 6.826 1.00 61.34 85 GLU A C 1
ATOM 693 O O . GLU A 1 85 ? -11.005 13.253 6.048 1.00 61.34 85 GLU A O 1
ATOM 698 N N . TYR A 1 86 ? -11.787 13.271 8.150 1.00 57.78 86 TYR A N 1
ATOM 699 C CA . TYR A 1 86 ? -10.505 13.175 8.837 1.00 57.78 86 TYR A CA 1
ATOM 700 C C . TYR A 1 86 ? -9.782 11.828 8.664 1.00 57.78 86 TYR A C 1
ATOM 702 O O . TYR A 1 86 ? -8.584 11.789 8.917 1.00 57.78 86 TYR A O 1
ATOM 710 N N . TYR A 1 87 ? -10.407 10.731 8.198 1.00 62.69 87 TYR A N 1
ATOM 711 C CA . TYR A 1 87 ? -9.669 9.459 8.029 1.00 62.69 87 TYR A CA 1
ATOM 712 C C . TYR A 1 87 ? -8.552 9.582 6.983 1.00 62.69 87 TYR A C 1
ATOM 714 O O . TYR A 1 87 ? -7.474 9.010 7.151 1.00 62.69 87 TYR A O 1
ATOM 722 N N . ARG A 1 88 ? -8.775 10.406 5.948 1.00 60.81 88 ARG A N 1
ATOM 723 C CA . ARG A 1 88 ? -7.763 10.752 4.937 1.00 60.81 88 ARG A CA 1
ATOM 724 C C . ARG A 1 88 ? -6.612 11.571 5.518 1.00 60.81 88 ARG A C 1
ATOM 726 O O . ARG A 1 88 ? -5.526 11.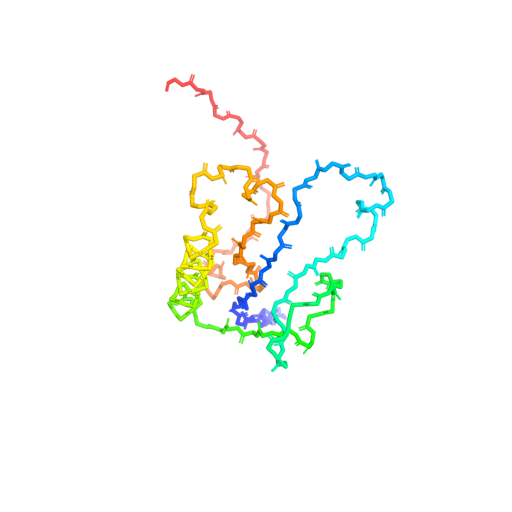594 4.954 1.00 60.81 88 ARG A O 1
ATOM 733 N N . GLN A 1 89 ? -6.832 12.198 6.674 1.00 55.94 89 GLN A N 1
ATOM 734 C CA . GLN A 1 89 ? -5.787 12.807 7.495 1.00 55.94 89 GLN A CA 1
ATOM 735 C C . GLN A 1 89 ? -5.104 11.791 8.423 1.00 55.94 89 GLN A C 1
ATOM 737 O O . GLN A 1 89 ? -4.307 12.180 9.260 1.00 55.94 89 GLN A O 1
ATOM 742 N N . TYR A 1 90 ? -5.369 10.494 8.334 1.00 61.00 90 TYR A N 1
ATOM 743 C CA . TYR A 1 90 ? -4.617 9.485 9.090 1.00 61.00 90 TYR A CA 1
ATOM 744 C C . TYR A 1 90 ? -3.922 8.500 8.167 1.00 61.00 90 TYR A C 1
ATOM 746 O O . TYR A 1 90 ? -2.813 8.065 8.479 1.00 61.00 90 TYR A O 1
ATOM 754 N N . PHE A 1 91 ? -4.529 8.202 7.020 1.00 62.69 91 PHE A N 1
ATOM 755 C CA . PHE A 1 91 ? -3.882 7.448 5.963 1.00 62.69 91 PHE A CA 1
ATOM 756 C C . PHE A 1 91 ? -4.359 7.898 4.575 1.00 62.69 91 PHE A C 1
ATOM 758 O O . PHE A 1 91 ? -5.556 8.035 4.327 1.00 62.69 91 PHE A O 1
ATOM 765 N N . GLU A 1 92 ? -3.420 8.087 3.653 1.00 71.62 92 GLU A N 1
ATOM 766 C CA . GLU A 1 92 ? -3.687 8.201 2.217 1.00 71.62 92 GLU A CA 1
ATOM 767 C C . GLU A 1 92 ? -3.083 6.989 1.513 1.00 71.62 92 GLU A C 1
ATOM 769 O O . GLU A 1 92 ? -1.922 6.654 1.741 1.00 71.62 92 GLU A O 1
ATOM 774 N N . ILE A 1 93 ? -3.859 6.339 0.647 1.00 77.00 93 ILE A N 1
ATOM 775 C CA . ILE A 1 93 ? -3.352 5.264 -0.204 1.00 77.00 93 ILE A CA 1
ATOM 776 C C . ILE A 1 93 ? -2.903 5.894 -1.514 1.00 77.00 93 ILE A C 1
ATOM 778 O O . ILE A 1 93 ? -3.685 6.579 -2.172 1.00 77.00 93 ILE A O 1
ATOM 782 N N . SER A 1 94 ? -1.668 5.638 -1.923 1.00 78.31 94 SER A N 1
ATOM 783 C CA . SER A 1 94 ? -1.129 6.142 -3.180 1.00 78.31 94 SER A CA 1
ATOM 784 C C . SER A 1 94 ? -0.471 5.035 -3.991 1.00 78.31 94 SER A C 1
ATOM 786 O O . SER A 1 94 ? -0.080 3.993 -3.463 1.00 78.31 94 SER A O 1
ATOM 788 N N . VAL A 1 95 ? -0.397 5.250 -5.304 1.00 81.12 95 VAL A N 1
ATOM 789 C CA . VAL A 1 95 ? 0.326 4.360 -6.211 1.00 81.12 95 VAL A CA 1
ATOM 790 C C . VAL A 1 95 ? 1.654 5.013 -6.555 1.00 81.12 95 VAL A C 1
ATOM 792 O O . VAL A 1 95 ? 1.700 5.955 -7.354 1.00 81.12 95 VAL A O 1
ATOM 795 N N . ARG A 1 96 ? 2.729 4.498 -5.965 1.00 79.44 96 ARG A N 1
ATOM 796 C CA . ARG A 1 96 ? 4.091 4.921 -6.278 1.00 79.44 96 ARG A CA 1
ATOM 797 C C . ARG A 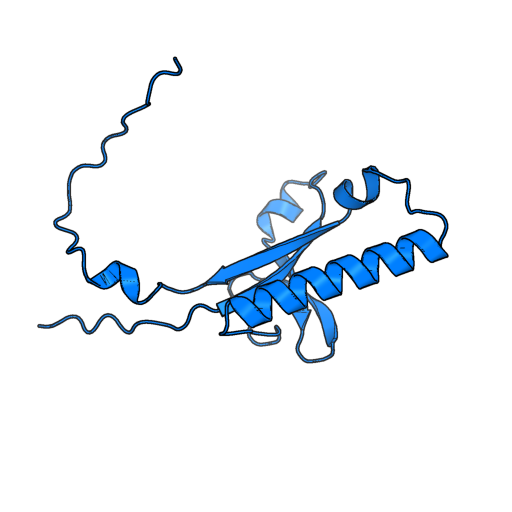1 96 ? 4.528 4.286 -7.592 1.00 79.44 96 ARG A C 1
ATOM 799 O O . ARG A 1 96 ? 4.204 3.129 -7.846 1.00 79.44 96 ARG A O 1
ATOM 806 N N . ARG A 1 97 ? 5.230 5.056 -8.423 1.00 79.00 97 ARG A N 1
ATOM 807 C CA . ARG A 1 97 ? 5.847 4.577 -9.664 1.00 79.00 97 ARG A CA 1
ATOM 808 C C . ARG A 1 97 ? 7.351 4.632 -9.507 1.00 79.00 97 ARG A C 1
ATOM 810 O O . ARG A 1 97 ? 7.851 5.673 -9.085 1.00 79.00 97 ARG A O 1
ATOM 817 N N . ASP A 1 98 ? 8.019 3.563 -9.889 1.00 76.94 98 ASP A N 1
ATOM 818 C CA . ASP A 1 98 ? 9.470 3.524 -10.007 1.00 76.94 98 ASP A CA 1
ATOM 819 C C . ASP A 1 98 ? 9.877 3.048 -11.408 1.00 76.94 98 ASP A C 1
ATOM 821 O O . ASP A 1 98 ? 9.093 2.375 -12.080 1.00 76.94 98 ASP A O 1
ATOM 825 N N . GLY A 1 99 ? 11.056 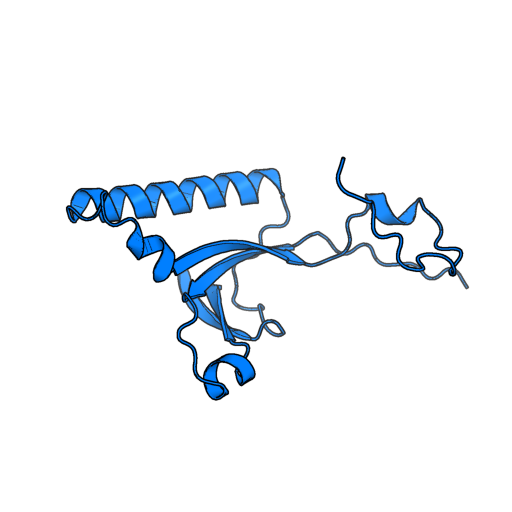3.454 -11.875 1.00 70.75 99 GLY A N 1
ATOM 826 C CA . GLY A 1 99 ? 11.563 3.148 -13.218 1.00 70.75 99 GLY A CA 1
ATOM 827 C C . GLY A 1 99 ? 11.245 4.189 -14.306 1.00 70.75 99 GLY A C 1
ATOM 828 O O . GLY A 1 99 ? 10.486 5.148 -14.124 1.00 70.75 99 GLY A O 1
ATOM 829 N N . ILE A 1 100 ? 11.860 4.007 -15.482 1.00 67.75 100 ILE A N 1
ATOM 830 C CA . ILE A 1 100 ? 11.802 4.946 -16.615 1.00 67.75 100 ILE A CA 1
ATOM 831 C C . ILE A 1 100 ? 10.862 4.401 -17.704 1.00 67.75 100 ILE A C 1
ATOM 833 O O . ILE A 1 100 ? 11.117 3.330 -18.257 1.00 67.75 100 ILE A O 1
ATOM 837 N N . PRO A 1 101 ? 9.800 5.132 -18.100 1.00 60.34 101 PRO A N 1
ATOM 838 C CA . PRO A 1 101 ? 8.928 4.696 -19.185 1.00 60.34 101 PRO A CA 1
ATOM 839 C C . PRO A 1 101 ? 9.689 4.557 -20.511 1.00 60.34 101 PRO A C 1
ATOM 841 O O . PRO A 1 101 ? 10.363 5.493 -20.941 1.00 60.34 101 PRO A O 1
ATOM 844 N N . GLN A 1 102 ? 9.471 3.448 -21.228 1.00 56.06 102 GLN A N 1
ATOM 845 C CA . GLN A 1 102 ? 10.086 3.171 -22.541 1.00 56.06 102 GLN A CA 1
ATOM 846 C C . GLN A 1 102 ? 9.909 4.294 -23.584 1.00 56.06 102 GLN A C 1
ATOM 848 O O . GLN A 1 102 ? 10.716 4.419 -24.498 1.00 56.06 102 GLN A O 1
ATOM 853 N N . VAL A 1 103 ? 8.876 5.132 -23.454 1.00 56.38 103 VAL A N 1
ATOM 854 C CA . VAL A 1 103 ? 8.549 6.190 -24.426 1.00 56.38 103 VAL A CA 1
ATOM 855 C C . VAL A 1 103 ? 9.473 7.415 -24.306 1.00 56.38 103 VAL A C 1
ATOM 857 O O . VAL A 1 103 ? 9.581 8.189 -25.251 1.00 56.38 103 VAL A O 1
ATOM 860 N N . PHE A 1 104 ? 10.174 7.604 -23.181 1.00 51.09 104 PHE A N 1
ATOM 861 C CA . PHE A 1 104 ? 10.996 8.804 -22.958 1.00 51.09 104 PHE A CA 1
ATOM 862 C C . PHE A 1 104 ? 12.389 8.764 -23.606 1.00 51.09 104 PHE A C 1
ATOM 864 O O . PHE A 1 104 ? 13.049 9.798 -23.664 1.00 51.09 104 PHE A O 1
ATOM 871 N N . LEU A 1 105 ? 12.836 7.622 -24.142 1.00 48.34 105 LEU A N 1
ATOM 872 C CA . LEU A 1 105 ? 14.169 7.505 -24.753 1.00 48.34 105 LEU A CA 1
ATOM 873 C C . LEU A 1 105 ? 14.244 7.991 -26.212 1.00 48.34 105 LEU A C 1
ATOM 875 O O . LEU A 1 105 ? 15.342 8.101 -26.749 1.00 48.34 105 LEU A O 1
ATOM 879 N N . SER A 1 106 ? 13.121 8.320 -26.866 1.00 42.97 106 SER A N 1
ATOM 880 C CA . SER A 1 106 ? 13.151 8.858 -28.238 1.00 42.97 106 SER A CA 1
ATOM 881 C C . SER A 1 106 ? 13.361 10.374 -28.318 1.00 42.97 106 SER A C 1
ATOM 883 O O . SER A 1 106 ? 13.491 10.901 -29.419 1.00 42.97 106 SER A O 1
ATOM 885 N N . TYR A 1 107 ? 13.418 11.084 -27.188 1.00 40.66 107 TYR A N 1
ATOM 886 C CA . TYR A 1 107 ? 13.863 12.476 -27.155 1.00 40.66 107 TYR A CA 1
ATOM 887 C C . TYR A 1 107 ? 15.262 12.525 -26.555 1.00 40.66 107 TYR A C 1
ATOM 889 O O . TYR A 1 107 ? 15.456 12.510 -25.342 1.00 40.66 107 TYR A O 1
ATOM 897 N N . SER A 1 108 ? 16.245 12.545 -27.452 1.00 38.84 108 SER A N 1
ATOM 898 C CA . SER A 1 108 ? 17.639 12.823 -27.146 1.00 38.84 108 SER A CA 1
ATOM 899 C C . SER A 1 108 ? 17.748 14.052 -26.244 1.00 38.84 108 SER A C 1
ATOM 901 O O . SER A 1 108 ? 17.433 15.170 -26.655 1.00 38.84 108 SER A O 1
ATOM 903 N N . TRP A 1 109 ? 18.238 13.838 -25.030 1.00 38.75 109 TRP A N 1
ATOM 904 C CA . TRP A 1 109 ? 18.748 14.888 -24.166 1.00 38.75 109 TRP A CA 1
ATOM 905 C C . TRP A 1 109 ? 20.030 15.455 -24.784 1.00 38.75 109 TRP A C 1
ATOM 907 O O . TRP A 1 109 ? 21.139 15.055 -24.443 1.00 38.75 109 TRP A O 1
ATOM 917 N N . THR A 1 110 ? 19.903 16.415 -25.697 1.00 38.59 110 THR A N 1
ATOM 918 C CA . THR A 1 110 ? 20.927 17.456 -25.801 1.00 38.59 110 THR A CA 1
ATOM 919 C C . THR A 1 110 ? 20.722 18.385 -24.617 1.00 38.59 110 THR A C 1
ATOM 921 O O . THR A 1 110 ? 19.855 19.255 -24.615 1.00 38.59 110 THR A O 1
ATOM 924 N N . SER A 1 111 ? 21.482 18.115 -23.564 1.00 43.31 111 SER A N 1
ATOM 925 C CA . SER A 1 111 ? 21.556 18.891 -22.337 1.00 43.31 111 SER A CA 1
ATOM 926 C C . SER A 1 111 ? 21.810 20.377 -22.608 1.00 43.31 111 SER A C 1
ATOM 928 O O . SER A 1 111 ? 22.757 20.710 -23.319 1.00 43.31 111 SER A O 1
ATOM 930 N N . LYS A 1 112 ? 21.023 21.213 -21.915 1.00 40.53 112 LYS A N 1
ATOM 931 C CA . LYS A 1 112 ? 21.125 22.668 -21.655 1.00 40.53 112 LYS A CA 1
ATOM 932 C C . LYS A 1 112 ? 19.991 23.461 -22.295 1.00 40.53 112 LYS A C 1
ATOM 934 O O . LYS A 1 112 ? 20.162 23.993 -23.377 1.00 40.53 112 LYS A O 1
ATOM 939 N N . GLU A 1 113 ? 18.878 23.555 -21.570 1.00 39.94 113 GLU A N 1
ATOM 940 C CA . GLU A 1 113 ? 18.083 24.779 -21.355 1.00 39.94 113 GLU A CA 1
ATOM 941 C C . GLU A 1 113 ? 16.726 24.400 -20.748 1.00 39.94 113 GLU A C 1
ATOM 943 O O . GLU A 1 113 ? 15.706 24.344 -21.417 1.00 39.94 113 GLU A O 1
ATOM 948 N N . TYR A 1 114 ? 16.706 24.153 -19.440 1.00 39.06 114 TYR A N 1
ATOM 949 C CA . TYR A 1 114 ? 15.521 24.463 -18.638 1.00 39.06 114 TYR A CA 1
ATOM 950 C C . TYR A 1 114 ? 15.987 25.339 -17.479 1.00 39.06 114 TYR A C 1
ATOM 952 O O . TYR A 1 114 ? 16.002 24.953 -16.314 1.00 39.06 114 TYR A O 1
ATOM 960 N N . LEU A 1 115 ? 16.447 26.538 -17.847 1.00 37.50 115 LEU A N 1
ATOM 961 C CA . LEU A 1 115 ? 16.284 27.691 -16.977 1.00 37.50 115 LEU A CA 1
ATOM 962 C C . LEU A 1 115 ? 14.783 27.864 -16.760 1.00 37.50 115 LEU A C 1
ATOM 964 O O . LEU A 1 115 ? 14.005 27.820 -17.714 1.00 37.50 115 LEU A O 1
ATOM 968 N N . MET A 1 116 ? 14.415 28.018 -15.492 1.00 47.25 116 MET A N 1
ATOM 969 C CA . MET A 1 116 ? 13.066 28.310 -15.042 1.00 47.25 116 MET A CA 1
ATOM 970 C C . MET A 1 116 ? 12.398 29.338 -15.958 1.00 47.25 116 MET A C 1
ATOM 972 O O . MET A 1 116 ? 12.864 30.470 -16.078 1.00 47.25 116 MET A O 1
ATOM 976 N N . LYS A 1 117 ? 11.293 28.946 -16.585 1.00 36.69 117 LYS A N 1
ATOM 977 C CA . LYS A 1 117 ? 10.262 29.897 -16.975 1.00 36.69 117 LYS A CA 1
ATOM 978 C C . LYS A 1 117 ? 9.100 29.673 -16.030 1.00 36.69 117 LYS A C 1
ATOM 980 O O . LYS A 1 117 ? 8.346 28.719 -16.179 1.00 36.69 117 LYS A O 1
ATOM 985 N N . GLU A 1 118 ? 9.030 30.534 -15.022 1.00 46.34 118 GLU A N 1
ATOM 986 C CA . GLU A 1 118 ? 7.768 30.861 -14.376 1.00 46.34 118 GLU A CA 1
ATOM 987 C C . GLU A 1 118 ? 6.796 31.283 -15.485 1.00 46.34 118 GLU A C 1
ATOM 989 O O . GLU A 1 118 ? 7.063 32.238 -16.219 1.00 46.34 118 GLU A O 1
ATOM 994 N N . GLU A 1 119 ? 5.706 30.542 -15.668 1.00 36.06 119 GLU A N 1
ATOM 995 C CA . GLU A 1 119 ? 4.586 31.050 -16.453 1.00 36.06 119 GLU A CA 1
ATOM 996 C C . GLU A 1 119 ? 3.781 32.013 -15.569 1.00 36.06 119 GLU A C 1
ATOM 998 O O . GLU A 1 119 ? 3.427 31.652 -14.441 1.00 36.06 119 GLU A O 1
ATOM 1003 N N . PRO A 1 120 ? 3.487 33.239 -16.034 1.00 43.31 120 PRO A N 1
ATOM 1004 C CA . PRO A 1 120 ? 2.590 34.126 -15.320 1.00 43.31 120 PRO A CA 1
ATOM 1005 C C . PRO A 1 120 ? 1.155 33.617 -15.468 1.00 43.31 120 PRO A C 1
ATOM 1007 O O . PRO A 1 120 ? 0.690 33.329 -16.571 1.00 43.31 120 PRO A O 1
ATOM 1010 N N . LEU A 1 121 ? 0.457 33.546 -14.337 1.00 40.50 121 LEU A N 1
ATOM 1011 C CA . LEU A 1 121 ? -0.984 33.334 -14.281 1.00 40.50 121 LEU A CA 1
ATOM 1012 C C . LEU A 1 121 ? -1.695 34.497 -14.989 1.00 40.50 121 LEU A C 1
ATOM 1014 O O . LEU A 1 121 ? -1.590 35.645 -14.550 1.00 40.50 121 LEU A O 1
ATOM 1018 N N . LEU A 1 122 ? -2.434 34.177 -16.049 1.00 46.59 122 LEU A N 1
ATOM 1019 C CA . LEU A 1 122 ? -3.555 34.968 -16.554 1.00 46.59 122 LEU A CA 1
ATOM 1020 C C . LEU A 1 122 ? -4.797 34.081 -16.591 1.00 46.59 122 LEU A C 1
ATOM 1022 O O . LEU A 1 122 ? -4.694 32.958 -17.134 1.00 46.59 122 LEU A O 1
#

Secondary structure (DSSP, 8-state):
-------PPPEEEEEEEPPS---HHHHHH-EEEEEBTTS-EEEEETT--TTB--B--HHHHHHHHHHHHHHHHHHHHHTT-TT-GGGGGT-EEEEEEES--GGGGGS----------PPPP-

pLDDT: mean 71.41, std 18.5, range [36.06, 93.19]